Protein AF-A0A7S1NHV4-F1 (afdb_monomer)

Sequence (116 aa):
VILFFLYPSLIKQIALFNNCETVIMGGAAGTRRYMVTDYSIDCESAAYLSVQAVSQVFMFAYGLGIPLSFVIIGKYLRRKYGQQMELETFAFMMAGFRQRARYWETVYMIRKLVLI

pLDDT: mean 73.16, std 11.07, range [45.84, 88.19]

Radius of gyration: 20.03 Å; Cα contacts (8 Å, |Δi|>4): 82; chains: 1; bounding box: 39×24×61 Å

Mean predicted aligned error: 11.26 Å

Structure (mmCIF, N/CA/C/O backbone):
data_AF-A0A7S1NHV4-F1
#
_entry.id   AF-A0A7S1NHV4-F1
#
loop_
_atom_site.group_PDB
_atom_site.id
_atom_site.type_symbol
_atom_site.label_atom_id
_atom_site.label_alt_id
_atom_site.label_comp_id
_atom_site.label_asym_id
_atom_site.label_entity_id
_atom_site.label_seq_id
_atom_site.pdbx_PDB_ins_code
_atom_site.Cartn_x
_atom_site.Cartn_y
_atom_site.Cartn_z
_atom_site.occupancy
_atom_site.B_iso_or_equiv
_atom_site.auth_seq_id
_atom_site.auth_comp_id
_atom_site.auth_asym_id
_atom_site.auth_atom_id
_atom_site.pdbx_PDB_model_num
ATOM 1 N N . VAL A 1 1 ? -14.921 10.656 6.664 1.00 56.03 1 VAL A N 1
ATOM 2 C CA . VAL A 1 1 ? -15.697 9.834 5.701 1.00 56.03 1 VAL A CA 1
ATOM 3 C C . VAL A 1 1 ? -14.970 9.678 4.366 1.00 56.03 1 VAL A C 1
ATOM 5 O O . VAL A 1 1 ? -14.638 8.557 4.016 1.00 56.03 1 VAL A O 1
ATOM 8 N N . ILE A 1 2 ? -14.635 10.771 3.667 1.00 65.25 2 ILE A N 1
ATOM 9 C CA . ILE A 1 2 ? -13.988 10.746 2.335 1.00 65.25 2 ILE A CA 1
ATOM 10 C C . ILE A 1 2 ? -12.664 9.951 2.307 1.00 65.25 2 ILE A C 1
ATOM 12 O O . ILE A 1 2 ? -12.480 9.116 1.425 1.00 65.25 2 ILE A O 1
ATOM 16 N N . LEU A 1 3 ? -11.791 10.114 3.314 1.00 65.31 3 LEU A N 1
ATOM 17 C CA . LEU A 1 3 ? -10.526 9.359 3.417 1.00 65.31 3 LEU A CA 1
ATOM 18 C C . LEU A 1 3 ? -10.711 7.829 3.402 1.00 65.31 3 LEU A C 1
ATOM 20 O O . LEU A 1 3 ? -9.847 7.114 2.907 1.00 65.31 3 LEU A O 1
ATOM 24 N N . PHE A 1 4 ? -11.831 7.322 3.924 1.00 62.31 4 PHE A N 1
ATOM 25 C CA . PHE A 1 4 ? -12.074 5.882 4.048 1.00 62.31 4 PHE A CA 1
ATOM 26 C C . PHE A 1 4 ? -12.501 5.242 2.719 1.00 62.31 4 PHE A C 1
ATOM 28 O O . PHE A 1 4 ? -12.224 4.072 2.486 1.00 62.31 4 PHE A O 1
ATOM 35 N N . PHE A 1 5 ? -13.133 6.014 1.830 1.00 68.06 5 PHE A N 1
ATOM 36 C CA . PHE A 1 5 ? -13.452 5.584 0.463 1.00 68.06 5 PHE A CA 1
ATOM 37 C C . PHE A 1 5 ? -12.263 5.748 -0.490 1.00 68.06 5 PHE A C 1
ATOM 39 O O . PHE A 1 5 ? -12.075 4.952 -1.412 1.00 68.06 5 PHE A O 1
ATOM 46 N N . LEU A 1 6 ? -11.422 6.753 -0.236 1.00 73.00 6 LEU A N 1
ATOM 47 C CA . LEU A 1 6 ? -10.158 6.936 -0.945 1.00 73.00 6 LEU A CA 1
ATOM 48 C C . LEU A 1 6 ? -9.178 5.802 -0.655 1.00 73.00 6 LEU A C 1
ATOM 50 O O . LEU A 1 6 ? -8.486 5.358 -1.559 1.00 73.00 6 LEU A O 1
ATOM 54 N N . TYR A 1 7 ? -9.168 5.285 0.570 1.00 72.06 7 TYR A N 1
ATOM 55 C CA . TYR A 1 7 ? -8.266 4.223 0.999 1.00 72.06 7 TYR A CA 1
ATOM 56 C C . TYR A 1 7 ? -8.242 2.963 0.102 1.00 72.06 7 TYR A C 1
ATOM 58 O O . TYR A 1 7 ? -7.180 2.663 -0.449 1.00 72.06 7 TYR A O 1
ATOM 66 N N . PRO A 1 8 ? -9.360 2.232 -0.108 1.00 76.69 8 PRO A N 1
ATOM 67 C CA . PRO A 1 8 ? -9.354 1.051 -0.970 1.00 76.69 8 PRO A CA 1
ATOM 68 C C . PRO A 1 8 ? -9.049 1.415 -2.427 1.00 76.69 8 PRO A C 1
ATOM 70 O O . PRO A 1 8 ? -8.446 0.621 -3.142 1.00 76.69 8 PRO A O 1
ATOM 73 N N . SER A 1 9 ? -9.418 2.624 -2.859 1.00 80.25 9 SER A N 1
ATOM 74 C CA . SER A 1 9 ? -9.140 3.114 -4.212 1.00 80.25 9 SER A CA 1
ATOM 75 C C . SER A 1 9 ? -7.641 3.346 -4.428 1.00 80.25 9 SER A C 1
ATOM 77 O O . SER A 1 9 ? -7.094 2.906 -5.435 1.00 80.25 9 SER A O 1
ATOM 79 N N . LEU A 1 10 ? -6.965 3.971 -3.460 1.00 80.94 10 LEU A N 1
ATOM 80 C CA . LEU A 1 10 ? -5.525 4.226 -3.490 1.00 80.94 10 LEU A CA 1
ATOM 81 C C . LEU A 1 10 ? -4.727 2.925 -3.419 1.00 80.94 10 LEU A C 1
ATOM 83 O O . LEU A 1 10 ? -3.830 2.724 -4.231 1.00 80.94 10 LEU A O 1
ATOM 87 N N . ILE A 1 11 ? -5.080 2.010 -2.511 1.00 81.38 11 ILE A N 1
ATOM 88 C CA . ILE A 1 11 ? -4.404 0.708 -2.424 1.00 81.38 11 ILE A CA 1
ATOM 89 C C . ILE A 1 11 ? -4.576 -0.081 -3.716 1.00 81.38 11 ILE A C 1
ATOM 91 O O . ILE A 1 11 ? -3.598 -0.619 -4.225 1.00 81.38 11 ILE A O 1
ATOM 95 N N . LYS A 1 12 ? -5.784 -0.110 -4.287 1.00 83.50 12 LYS A N 1
ATOM 96 C CA . LYS A 1 12 ? -6.032 -0.810 -5.548 1.00 83.50 12 LYS A CA 1
ATOM 97 C C . LYS A 1 12 ? -5.203 -0.230 -6.694 1.00 83.50 12 LYS A C 1
ATOM 99 O O . LYS A 1 12 ? -4.655 -0.990 -7.483 1.00 83.50 12 LYS A O 1
ATOM 104 N N . GLN A 1 13 ? -5.077 1.095 -6.778 1.00 84.19 13 GLN A N 1
ATOM 105 C CA . GLN A 1 13 ? -4.223 1.727 -7.786 1.00 84.19 13 GLN A CA 1
ATOM 106 C C . GLN A 1 13 ? -2.741 1.403 -7.578 1.00 84.19 13 GLN A C 1
ATOM 108 O O . GLN A 1 13 ? -2.054 1.093 -8.544 1.00 84.19 13 GLN A O 1
ATOM 113 N N . ILE A 1 14 ? -2.256 1.406 -6.334 1.00 82.88 14 ILE A N 1
ATOM 114 C CA . ILE A 1 14 ? -0.864 1.048 -6.022 1.00 82.88 14 ILE A CA 1
ATOM 115 C C . ILE A 1 14 ? -0.588 -0.435 -6.324 1.00 82.88 14 ILE A C 1
ATOM 117 O O . ILE A 1 14 ? 0.471 -0.769 -6.856 1.00 82.88 14 ILE A O 1
ATOM 121 N N . ALA A 1 15 ? -1.536 -1.325 -6.028 1.00 83.25 15 ALA A N 1
ATOM 122 C CA . ALA A 1 15 ? -1.424 -2.752 -6.320 1.00 83.25 15 ALA A CA 1
ATOM 123 C C . ALA A 1 15 ? -1.382 -3.013 -7.833 1.00 83.25 15 ALA A C 1
ATOM 125 O O . ALA A 1 15 ? -0.507 -3.730 -8.311 1.00 83.25 15 ALA A O 1
ATOM 126 N N . LEU A 1 16 ? -2.267 -2.362 -8.597 1.00 84.12 16 LEU A N 1
ATOM 127 C CA . LEU A 1 16 ? -2.235 -2.395 -10.060 1.00 84.12 16 LEU A CA 1
ATOM 128 C C . LEU A 1 16 ? -0.921 -1.833 -10.609 1.00 84.12 16 LEU A C 1
ATOM 130 O O . LEU A 1 16 ? -0.385 -2.378 -11.569 1.00 84.12 16 LEU A O 1
ATOM 134 N N . PHE A 1 17 ? -0.378 -0.790 -9.972 1.00 82.44 17 PHE A N 1
ATOM 135 C CA . PHE A 1 17 ? 0.884 -0.194 -10.391 1.00 82.44 17 PHE A CA 1
ATOM 136 C C . PHE A 1 17 ? 2.075 -1.150 -10.273 1.00 82.44 17 PHE A C 1
ATOM 138 O O . PHE A 1 17 ? 2.980 -1.123 -11.103 1.00 82.44 17 PHE A O 1
ATOM 145 N N . ASN A 1 18 ? 2.051 -2.019 -9.263 1.00 83.06 18 ASN A N 1
ATOM 146 C CA . ASN A 1 18 ? 3.085 -3.021 -9.016 1.00 83.06 18 ASN A CA 1
ATOM 147 C C . ASN A 1 18 ? 2.892 -4.319 -9.824 1.00 83.06 18 ASN A C 1
ATOM 149 O O . ASN A 1 18 ? 3.686 -5.249 -9.672 1.00 83.06 18 ASN A O 1
ATOM 153 N N . ASN A 1 19 ? 1.856 -4.412 -10.665 1.00 86.88 19 ASN A N 1
ATOM 154 C CA . ASN A 1 19 ? 1.578 -5.610 -11.448 1.00 86.88 19 ASN A CA 1
ATOM 155 C C . ASN A 1 19 ? 2.314 -5.575 -12.799 1.00 86.88 19 ASN A C 1
ATOM 157 O O . ASN A 1 19 ? 1.886 -4.896 -13.736 1.00 86.88 19 ASN A O 1
ATOM 161 N N . CYS A 1 20 ? 3.414 -6.325 -12.891 1.00 86.75 20 CYS A N 1
ATOM 162 C CA . CYS A 1 20 ? 4.229 -6.446 -14.099 1.00 86.75 20 CYS A CA 1
ATOM 163 C C . CYS A 1 20 ? 4.209 -7.877 -14.639 1.00 86.75 20 CYS A C 1
ATOM 165 O O . CYS A 1 20 ? 4.496 -8.827 -13.905 1.00 86.75 20 CYS A O 1
ATOM 167 N N . GLU A 1 21 ? 3.981 -8.015 -15.940 1.00 88.19 21 GLU A N 1
ATOM 168 C CA . GLU A 1 21 ? 3.977 -9.287 -16.654 1.00 88.19 21 GLU A CA 1
ATOM 169 C C . GLU A 1 21 ? 5.194 -9.397 -17.581 1.00 88.19 21 GLU A C 1
ATOM 171 O O . GLU A 1 21 ? 5.666 -8.417 -18.161 1.00 88.19 21 GLU A O 1
ATOM 176 N N . THR A 1 22 ? 5.753 -10.602 -17.685 1.00 85.00 22 THR A N 1
ATOM 177 C CA . THR A 1 22 ? 6.863 -10.902 -18.594 1.00 85.00 22 THR A CA 1
ATOM 178 C C . THR A 1 22 ? 6.316 -11.158 -19.991 1.00 85.00 22 THR A C 1
ATOM 180 O O . THR A 1 22 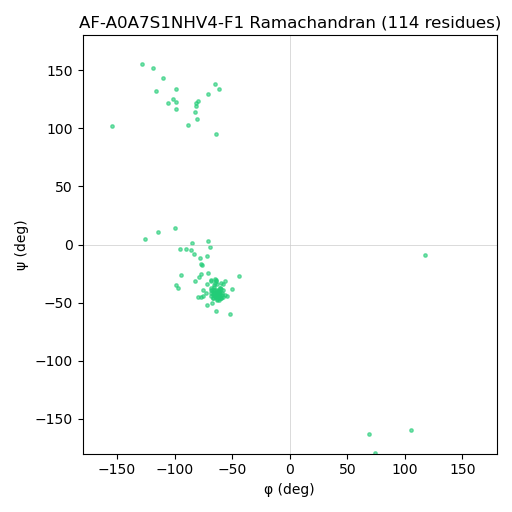? 5.649 -12.167 -20.214 1.00 85.00 22 THR A O 1
ATOM 183 N N . VAL A 1 23 ? 6.640 -10.287 -20.943 1.00 84.56 23 VAL A N 1
ATOM 184 C CA . VAL A 1 23 ? 6.276 -10.461 -22.350 1.00 84.56 23 VAL A CA 1
ATOM 185 C C . VAL A 1 23 ? 7.483 -11.025 -23.095 1.00 84.56 23 VAL A C 1
ATOM 187 O O . VAL A 1 23 ? 8.575 -10.447 -23.086 1.00 84.56 23 VAL A O 1
ATOM 190 N N . ILE A 1 24 ? 7.295 -12.183 -23.728 1.00 81.62 24 ILE A N 1
ATOM 191 C CA . ILE A 1 24 ? 8.311 -12.807 -24.579 1.00 81.62 24 ILE A CA 1
ATOM 192 C C . ILE A 1 24 ? 8.249 -12.112 -25.939 1.00 81.62 24 ILE A C 1
ATOM 194 O O . ILE A 1 24 ? 7.300 -12.305 -26.698 1.00 81.62 24 ILE A O 1
ATOM 198 N N . MET A 1 25 ? 9.250 -11.291 -26.249 1.00 77.69 25 MET A N 1
ATOM 199 C CA . MET A 1 25 ? 9.371 -10.674 -27.567 1.00 77.69 25 MET A CA 1
ATOM 200 C C . MET A 1 25 ? 10.013 -11.700 -28.509 1.00 77.69 25 MET A C 1
ATOM 202 O O . MET A 1 25 ? 11.101 -12.206 -28.239 1.00 77.69 25 MET A O 1
ATOM 206 N N . GLY A 1 26 ? 9.339 -12.053 -29.605 1.00 72.56 26 GLY A N 1
ATOM 207 C CA . GLY A 1 26 ? 9.896 -12.981 -30.593 1.00 72.56 26 GLY A CA 1
ATOM 208 C C . GLY A 1 26 ? 11.188 -12.440 -31.224 1.00 72.56 26 GLY A C 1
ATOM 209 O O . GLY A 1 26 ? 11.242 -11.280 -31.626 1.00 72.56 26 GLY A O 1
ATOM 210 N N . GLY A 1 27 ? 12.225 -13.280 -31.331 1.00 73.38 27 GLY A N 1
ATOM 211 C CA . GLY A 1 27 ? 13.521 -12.945 -31.948 1.00 73.38 27 GLY A CA 1
ATOM 212 C C . GLY A 1 27 ? 14.666 -12.718 -30.947 1.00 73.38 27 GLY A C 1
ATOM 213 O O . GLY A 1 27 ? 14.606 -13.158 -29.803 1.00 73.38 27 GLY A O 1
ATOM 214 N N . ALA A 1 28 ? 15.729 -12.020 -31.372 1.00 66.62 28 ALA A N 1
ATOM 215 C CA . ALA A 1 28 ? 16.919 -11.710 -30.554 1.00 66.62 28 ALA A CA 1
ATOM 216 C C . ALA A 1 28 ? 16.670 -10.674 -29.430 1.00 66.62 28 ALA A C 1
ATOM 218 O O . ALA A 1 28 ? 17.603 -10.273 -28.738 1.00 66.62 28 ALA A O 1
ATOM 219 N N . ALA A 1 29 ? 15.425 -10.217 -29.264 1.00 65.50 29 ALA A N 1
ATOM 220 C CA . ALA A 1 29 ? 15.038 -9.146 -28.346 1.00 65.50 29 ALA A CA 1
ATOM 221 C C . ALA A 1 29 ? 14.824 -9.605 -26.887 1.00 65.50 29 ALA A C 1
ATOM 223 O O . ALA A 1 29 ? 14.695 -8.756 -26.005 1.00 65.50 29 ALA A O 1
ATOM 224 N N . GLY A 1 30 ? 14.834 -10.916 -26.620 1.00 76.25 30 GLY A N 1
ATOM 225 C CA . GLY A 1 30 ? 14.753 -11.476 -25.267 1.00 76.25 30 GLY A CA 1
ATOM 226 C C . GLY A 1 30 ? 13.396 -11.278 -24.573 1.00 76.25 30 GLY A C 1
ATOM 227 O O . GLY A 1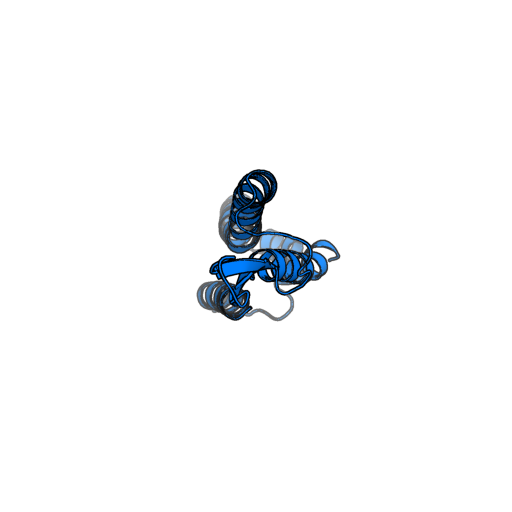 30 ? 12.374 -11.007 -25.202 1.00 76.25 30 GLY A O 1
ATOM 228 N N . THR A 1 31 ? 13.379 -11.453 -23.251 1.00 79.94 31 THR A N 1
ATOM 229 C CA . THR A 1 31 ? 12.202 -11.251 -22.387 1.00 79.94 31 THR A CA 1
ATOM 230 C C . THR A 1 31 ? 12.258 -9.881 -21.720 1.00 79.94 31 THR A C 1
ATOM 232 O O . THR A 1 31 ? 13.297 -9.539 -21.162 1.00 79.94 31 THR A O 1
ATOM 235 N N . ARG A 1 32 ? 11.149 -9.130 -21.719 1.00 82.94 32 ARG A N 1
ATOM 236 C CA . ARG A 1 32 ? 11.024 -7.852 -20.990 1.00 82.94 32 ARG A CA 1
ATOM 237 C C . ARG A 1 32 ? 9.781 -7.828 -20.112 1.00 82.94 32 ARG A C 1
ATOM 239 O O . ARG A 1 32 ? 8.821 -8.555 -20.375 1.00 82.94 32 ARG A O 1
ATOM 246 N N . ARG A 1 33 ? 9.798 -7.008 -19.060 1.00 83.75 33 ARG A N 1
ATOM 247 C CA . ARG A 1 33 ? 8.691 -6.890 -18.100 1.00 83.75 33 ARG A CA 1
ATOM 248 C C . ARG A 1 33 ? 7.946 -5.588 -18.325 1.00 83.75 33 ARG A C 1
ATOM 250 O O . ARG A 1 33 ? 8.532 -4.520 -18.203 1.00 83.75 33 ARG A O 1
ATOM 257 N N . TYR A 1 34 ? 6.653 -5.685 -18.598 1.00 86.44 34 TYR A N 1
ATOM 258 C CA . TYR A 1 34 ? 5.794 -4.528 -18.820 1.00 86.44 34 TYR A CA 1
ATOM 259 C C . TYR A 1 34 ? 4.680 -4.478 -17.790 1.00 86.44 34 TYR A C 1
ATOM 261 O O . TYR A 1 34 ? 4.243 -5.502 -17.259 1.00 86.44 34 TYR A O 1
ATOM 269 N N . MET A 1 35 ? 4.222 -3.269 -17.505 1.00 85.19 35 MET A N 1
ATOM 270 C CA . MET A 1 35 ? 3.109 -3.038 -16.599 1.00 85.19 35 MET A CA 1
ATOM 271 C C . MET A 1 35 ? 1.794 -3.497 -17.250 1.00 85.19 35 MET A C 1
ATOM 273 O O . MET A 1 35 ? 1.473 -3.095 -18.364 1.00 85.19 35 MET A O 1
ATOM 277 N N . VAL A 1 36 ? 0.995 -4.306 -16.548 1.00 85.75 36 VAL A N 1
ATOM 278 C CA . VAL A 1 36 ? -0.235 -4.912 -17.112 1.00 85.75 36 VAL A CA 1
ATOM 279 C C . VAL A 1 36 ? -1.289 -3.863 -17.482 1.00 85.75 36 VAL A C 1
ATOM 281 O O . VAL A 1 36 ? -2.068 -4.048 -18.415 1.00 85.75 36 VAL A O 1
ATOM 284 N N . THR A 1 37 ? -1.333 -2.749 -16.749 1.00 82.62 37 THR A N 1
ATOM 285 C CA . THR A 1 37 ? -2.277 -1.657 -17.024 1.00 82.62 37 THR A CA 1
ATOM 286 C C . THR A 1 37 ? -1.868 -0.796 -18.213 1.00 82.62 37 THR A C 1
ATOM 288 O O . THR A 1 37 ? -2.733 -0.158 -18.805 1.00 82.62 37 THR A O 1
ATOM 291 N N . ASP A 1 38 ? -0.571 -0.746 -18.530 1.00 81.75 38 ASP A N 1
ATOM 292 C CA . ASP A 1 38 ? -0.026 0.042 -19.632 1.00 81.75 38 ASP A CA 1
ATOM 293 C C . ASP A 1 38 ? 1.297 -0.563 -20.136 1.00 81.75 38 ASP A C 1
ATOM 295 O O . ASP A 1 38 ? 2.366 -0.371 -19.553 1.00 81.75 38 ASP A O 1
ATOM 299 N N . TYR A 1 39 ? 1.225 -1.268 -21.268 1.00 82.38 39 TYR A N 1
ATOM 300 C CA . TYR A 1 39 ? 2.375 -1.926 -21.895 1.00 82.38 39 TYR A CA 1
ATOM 301 C C . TYR A 1 39 ? 3.408 -0.954 -22.490 1.00 82.38 39 TYR A C 1
ATOM 303 O O . TYR A 1 39 ? 4.430 -1.399 -23.008 1.00 82.38 39 TYR A O 1
ATOM 311 N N . SER A 1 40 ? 3.180 0.364 -22.434 1.00 84.00 40 SER A N 1
ATOM 312 C CA . SER A 1 40 ? 4.200 1.354 -22.801 1.00 84.00 40 SER A CA 1
ATOM 313 C C . SER A 1 40 ? 5.278 1.531 -21.723 1.00 84.00 40 SER A C 1
ATOM 315 O O . SER A 1 40 ? 6.361 2.044 -22.017 1.00 84.00 40 SER A O 1
ATOM 317 N N . ILE A 1 41 ? 5.012 1.086 -20.489 1.00 82.25 41 ILE A N 1
ATOM 318 C CA . ILE A 1 41 ? 5.905 1.262 -19.341 1.00 82.25 41 ILE A CA 1
ATOM 319 C C . ILE A 1 41 ? 6.719 -0.013 -19.107 1.00 82.25 41 ILE A C 1
ATOM 321 O O . ILE A 1 41 ? 6.179 -1.067 -18.764 1.00 82.25 41 ILE A O 1
ATOM 325 N N . ASP A 1 42 ? 8.039 0.110 -19.260 1.00 84.81 42 ASP A N 1
ATOM 326 C CA . ASP A 1 42 ? 9.012 -0.942 -18.952 1.00 84.81 42 ASP A CA 1
ATOM 327 C C . ASP A 1 42 ? 9.304 -0.963 -17.440 1.00 84.81 42 ASP A C 1
ATOM 329 O O . ASP A 1 42 ? 9.787 0.025 -16.870 1.00 84.81 42 ASP A O 1
ATOM 333 N N . CYS A 1 43 ? 9.012 -2.092 -16.791 1.00 84.12 43 CYS A N 1
ATOM 334 C CA . CYS A 1 43 ? 9.200 -2.277 -15.353 1.00 84.12 43 CYS A CA 1
ATOM 335 C C . CYS A 1 43 ? 10.682 -2.397 -14.949 1.00 84.12 43 CYS A C 1
ATOM 337 O O . CYS A 1 43 ? 10.994 -2.377 -13.760 1.00 84.12 43 CYS A O 1
ATOM 339 N N . GLU A 1 44 ? 11.603 -2.520 -15.909 1.00 83.44 44 GLU A N 1
ATOM 340 C CA . GLU A 1 44 ? 13.050 -2.567 -15.655 1.00 83.44 44 GLU A CA 1
ATOM 341 C C . GLU A 1 44 ? 13.720 -1.190 -15.792 1.00 83.44 44 GLU A C 1
ATOM 343 O O . GLU A 1 44 ? 14.906 -1.028 -15.500 1.00 83.44 44 GLU A O 1
ATOM 348 N N . SER A 1 45 ? 12.964 -0.164 -16.195 1.00 85.50 45 SER A N 1
ATOM 349 C CA . SER A 1 45 ? 13.472 1.203 -16.297 1.00 85.50 45 SER A CA 1
ATOM 350 C C . SER A 1 45 ? 13.871 1.767 -14.926 1.00 85.50 45 SER A C 1
ATOM 352 O O . SER A 1 45 ? 13.134 1.655 -13.944 1.00 85.50 45 SER A O 1
ATOM 354 N N . ALA A 1 46 ? 15.008 2.470 -14.860 1.00 84.19 46 ALA A N 1
ATOM 355 C CA . ALA A 1 46 ? 15.476 3.131 -13.635 1.00 84.19 46 ALA A CA 1
ATOM 356 C C . ALA A 1 46 ? 14.457 4.145 -13.078 1.00 84.19 46 ALA A C 1
ATOM 358 O O . ALA A 1 46 ? 14.310 4.283 -11.861 1.00 84.19 46 ALA A O 1
ATOM 359 N N . ALA A 1 47 ? 13.711 4.817 -13.963 1.00 84.50 47 ALA A N 1
ATOM 360 C CA . ALA A 1 47 ? 12.623 5.706 -13.566 1.00 84.50 47 ALA A CA 1
ATOM 361 C C . ALA A 1 47 ? 11.511 4.932 -12.837 1.00 84.50 47 ALA A C 1
ATOM 363 O O . ALA A 1 47 ? 11.069 5.357 -11.769 1.00 84.50 47 ALA A O 1
ATOM 364 N N . TYR A 1 48 ? 11.122 3.763 -13.357 1.00 84.94 48 TYR A N 1
ATOM 365 C CA . TYR A 1 48 ? 10.103 2.911 -12.746 1.00 84.94 48 TYR A CA 1
ATOM 366 C C . TYR A 1 48 ? 10.552 2.377 -11.381 1.00 84.94 48 TYR A C 1
ATOM 368 O O . TYR A 1 48 ? 9.801 2.485 -10.418 1.00 84.94 48 TYR A O 1
ATOM 376 N N . LEU A 1 49 ? 11.7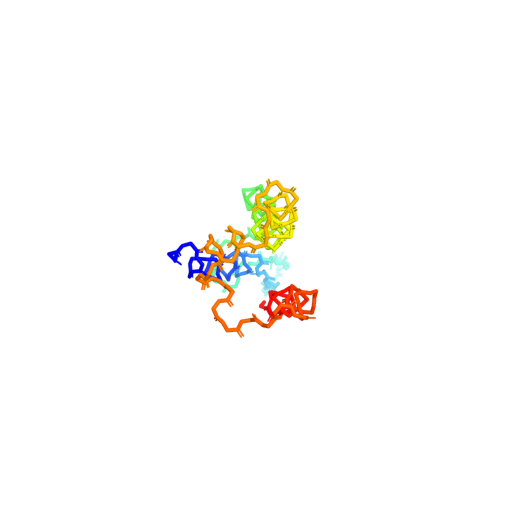94 1.901 -11.256 1.00 86.06 49 LEU A N 1
ATOM 377 C CA . LEU A 1 49 ? 12.331 1.358 -9.999 1.00 86.06 49 LEU A CA 1
ATOM 378 C C . LEU A 1 49 ? 12.294 2.372 -8.842 1.00 86.06 49 LEU A C 1
ATOM 380 O O . LEU A 1 49 ? 11.914 2.030 -7.720 1.00 86.06 49 LEU A O 1
ATOM 384 N N . SER A 1 50 ? 12.642 3.636 -9.108 1.00 86.69 50 SER A N 1
ATOM 385 C CA . SER A 1 50 ? 12.573 4.694 -8.089 1.00 86.69 50 SER A CA 1
ATOM 386 C C . SER A 1 50 ? 11.141 4.956 -7.604 1.00 86.69 50 SER A C 1
ATOM 388 O O . SER A 1 50 ? 10.895 5.056 -6.400 1.00 86.69 50 SER A O 1
ATOM 390 N N . VAL A 1 51 ? 10.176 4.997 -8.526 1.00 85.81 51 VAL A N 1
ATOM 391 C CA . VAL A 1 51 ? 8.755 5.190 -8.207 1.00 85.81 51 VAL A CA 1
ATOM 392 C C . VAL A 1 51 ? 8.172 3.944 -7.542 1.00 85.81 51 VAL A C 1
ATOM 394 O O . VAL A 1 51 ? 7.348 4.058 -6.637 1.00 85.81 51 VAL A O 1
ATOM 397 N N . GLN A 1 52 ? 8.640 2.754 -7.918 1.00 86.25 52 GLN A N 1
ATOM 398 C CA . GLN A 1 52 ? 8.234 1.490 -7.320 1.00 86.25 52 GLN A CA 1
ATOM 399 C C . GLN A 1 52 ? 8.590 1.443 -5.831 1.00 86.25 52 GLN A C 1
ATOM 401 O O . GLN A 1 52 ? 7.727 1.113 -5.016 1.00 86.25 52 GLN A O 1
ATOM 406 N N . ALA A 1 53 ? 9.808 1.846 -5.458 1.00 85.56 53 ALA A N 1
ATOM 407 C CA . ALA A 1 53 ? 10.222 1.915 -4.057 1.00 85.56 53 ALA A CA 1
ATOM 408 C C . ALA A 1 53 ? 9.313 2.849 -3.240 1.00 85.56 53 ALA A C 1
ATOM 410 O O . ALA A 1 53 ? 8.851 2.487 -2.156 1.00 85.56 53 ALA A O 1
ATOM 411 N N . VAL A 1 54 ? 8.979 4.021 -3.791 1.00 86.81 54 VAL A N 1
ATOM 412 C CA . VAL A 1 54 ? 8.021 4.947 -3.171 1.00 86.81 54 VAL A CA 1
ATOM 413 C C . VAL A 1 54 ? 6.645 4.287 -3.054 1.00 86.81 54 VAL A C 1
ATOM 415 O O . VAL A 1 54 ? 6.058 4.282 -1.975 1.00 86.81 54 VAL A O 1
ATOM 418 N N . SER A 1 55 ? 6.149 3.655 -4.119 1.00 84.62 55 SER A N 1
ATOM 419 C CA . SER A 1 55 ? 4.840 2.995 -4.123 1.00 84.62 55 SER A CA 1
ATOM 420 C C . SER A 1 55 ? 4.722 1.918 -3.037 1.00 84.62 55 SER A C 1
ATOM 422 O O . SER A 1 55 ? 3.700 1.851 -2.355 1.00 84.62 55 SER A O 1
ATOM 424 N N . GLN A 1 56 ? 5.787 1.1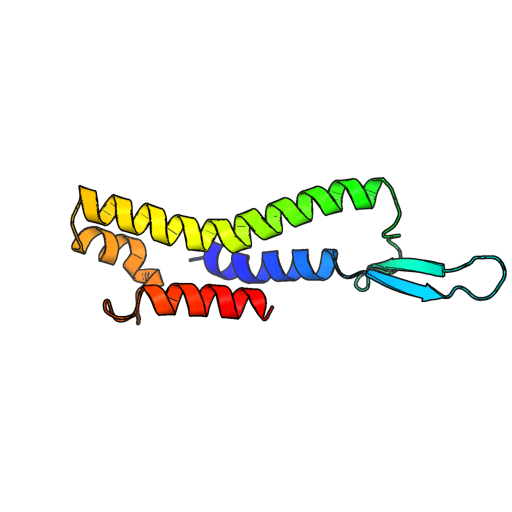46 -2.789 1.00 84.62 56 GLN A N 1
ATOM 425 C CA . GLN A 1 56 ? 5.817 0.149 -1.722 1.00 84.62 56 GLN A CA 1
ATOM 426 C C . GLN A 1 56 ? 5.766 0.794 -0.337 1.00 84.62 56 GLN A C 1
ATOM 428 O O . GLN A 1 56 ? 4.990 0.357 0.512 1.00 84.62 56 GLN A O 1
ATOM 433 N N . VAL A 1 57 ? 6.526 1.870 -0.107 1.00 87.69 57 VAL A N 1
ATOM 434 C CA . VAL A 1 57 ? 6.466 2.616 1.161 1.00 87.69 57 VAL A CA 1
ATOM 435 C C . VAL A 1 57 ? 5.049 3.119 1.419 1.00 87.69 57 VAL A C 1
ATOM 437 O O . VAL A 1 57 ? 4.532 2.947 2.521 1.00 87.69 57 VAL A O 1
ATOM 440 N N . PHE A 1 58 ? 4.386 3.680 0.406 1.00 82.12 58 PHE A N 1
ATOM 441 C CA . PHE A 1 58 ? 3.001 4.132 0.521 1.00 82.12 58 PHE A CA 1
ATOM 442 C C . PHE A 1 58 ? 2.028 2.968 0.753 1.00 82.12 58 PHE A C 1
ATOM 444 O O . PHE A 1 58 ? 1.136 3.085 1.591 1.00 82.12 58 PHE A O 1
ATOM 451 N N . MET A 1 59 ? 2.222 1.823 0.099 1.00 82.38 59 MET A N 1
ATOM 452 C CA . MET A 1 59 ? 1.409 0.626 0.318 1.00 82.38 59 MET A CA 1
ATOM 453 C C . MET A 1 59 ? 1.482 0.145 1.771 1.00 82.38 59 MET A C 1
ATOM 455 O O . MET A 1 59 ? 0.447 -0.107 2.384 1.00 82.38 59 MET A O 1
ATOM 459 N N . PHE A 1 60 ? 2.679 0.083 2.360 1.00 81.50 60 PHE A N 1
ATOM 460 C CA . PHE A 1 60 ? 2.841 -0.300 3.764 1.00 81.50 60 PHE A CA 1
ATOM 461 C C . PHE A 1 60 ? 2.371 0.793 4.728 1.00 81.50 60 PHE A C 1
ATOM 463 O O . PHE A 1 60 ? 1.696 0.493 5.713 1.00 81.50 60 PHE A O 1
ATOM 470 N N . ALA A 1 61 ? 2.674 2.061 4.448 1.00 82.38 61 ALA A N 1
ATOM 471 C CA . ALA A 1 61 ? 2.282 3.181 5.298 1.00 82.38 61 ALA A CA 1
ATOM 472 C C . ALA A 1 61 ? 0.759 3.334 5.371 1.00 82.38 61 ALA A C 1
ATOM 474 O O . ALA A 1 61 ? 0.212 3.504 6.456 1.00 82.38 61 ALA A O 1
ATOM 475 N N . TYR A 1 62 ? 0.055 3.222 4.245 1.00 76.56 62 TYR A N 1
ATOM 476 C CA . TYR A 1 62 ? -1.403 3.294 4.237 1.00 76.56 62 TYR A CA 1
ATOM 477 C C . TYR A 1 62 ? -2.023 1.965 4.665 1.00 76.56 62 TYR A C 1
ATOM 479 O O . TYR A 1 62 ? -2.910 1.965 5.517 1.00 76.56 62 TYR A O 1
ATOM 487 N N . GLY A 1 63 ? -1.525 0.839 4.149 1.00 73.94 63 GLY A N 1
ATOM 488 C CA . GLY A 1 63 ? -2.057 -0.486 4.450 1.00 73.94 63 GLY A CA 1
ATOM 489 C C . GLY A 1 63 ? -1.931 -0.870 5.926 1.00 73.94 63 GLY A C 1
ATOM 490 O O . GLY A 1 63 ? -2.890 -1.312 6.552 1.00 73.94 63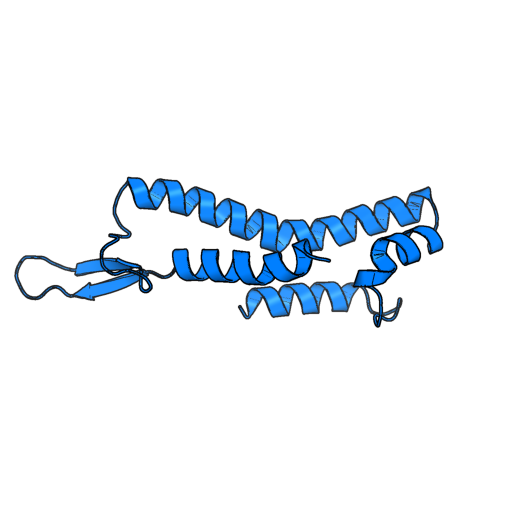 GLY A O 1
ATOM 491 N N . LEU A 1 64 ? -0.764 -0.660 6.533 1.00 75.88 64 LEU A N 1
ATOM 492 C CA . LEU A 1 64 ? -0.534 -1.005 7.939 1.00 75.88 64 LEU A CA 1
ATOM 493 C C . LEU A 1 64 ? -0.675 0.194 8.872 1.00 75.88 64 LEU A C 1
ATOM 495 O O . LEU A 1 64 ? -1.156 0.036 9.995 1.00 75.88 64 LEU A O 1
ATOM 499 N N . GLY A 1 65 ? -0.279 1.390 8.438 1.00 76.19 65 GLY A N 1
ATOM 500 C CA . GLY A 1 65 ? -0.279 2.569 9.304 1.00 76.19 65 GLY A CA 1
ATOM 501 C C . GLY A 1 65 ? -1.680 2.994 9.721 1.00 76.19 65 GLY A C 1
ATOM 502 O O . GLY A 1 65 ? -1.873 3.376 10.872 1.00 76.19 65 GLY A O 1
ATOM 503 N N . ILE A 1 66 ? -2.684 2.837 8.857 1.00 74.00 66 ILE A N 1
ATOM 504 C CA . ILE A 1 66 ? -4.076 3.132 9.209 1.00 74.00 66 ILE A CA 1
ATOM 505 C C . ILE A 1 66 ? -4.587 2.190 10.319 1.00 74.00 66 ILE A C 1
ATOM 507 O O . ILE A 1 66 ? -4.929 2.700 11.391 1.00 74.00 66 ILE A O 1
ATOM 511 N N . PRO A 1 67 ? -4.575 0.848 10.179 1.00 72.62 67 PRO A N 1
ATOM 512 C CA . PRO A 1 67 ? -4.992 -0.048 11.261 1.00 72.62 67 PRO A CA 1
ATOM 513 C C . PRO A 1 67 ? -4.138 0.092 12.531 1.00 72.62 67 PRO A C 1
ATOM 515 O O . PRO A 1 67 ? -4.685 0.062 13.635 1.00 72.62 67 PRO A O 1
ATOM 518 N N . LEU A 1 68 ? -2.822 0.310 12.413 1.00 76.75 68 LEU A N 1
ATOM 519 C CA . LEU A 1 68 ? -1.956 0.561 13.573 1.00 76.75 68 LEU A CA 1
ATOM 520 C C . LEU A 1 68 ? -2.320 1.857 14.297 1.00 76.75 68 LEU A C 1
ATOM 522 O O . LEU A 1 68 ? -2.431 1.859 15.524 1.00 76.75 68 LEU A O 1
ATOM 526 N N . SER A 1 69 ? -2.543 2.942 13.555 1.00 74.81 69 SER A N 1
ATOM 527 C CA . SER A 1 69 ? -2.931 4.230 14.129 1.00 74.81 69 SER A CA 1
ATOM 528 C C . SER A 1 69 ? -4.237 4.112 14.908 1.00 74.81 69 SER A C 1
ATOM 530 O O . SER A 1 69 ? -4.318 4.637 16.013 1.00 74.81 69 SER A O 1
ATOM 532 N N . PHE A 1 70 ? -5.205 3.320 14.434 1.00 71.31 70 PHE A N 1
ATOM 533 C CA . PHE A 1 70 ? -6.437 3.059 15.177 1.00 71.31 70 PHE A CA 1
ATOM 534 C C . PHE A 1 70 ? -6.188 2.353 16.508 1.00 71.31 70 PHE A C 1
ATOM 536 O O . PHE A 1 70 ? -6.735 2.759 17.533 1.00 71.31 70 PHE A O 1
ATOM 543 N N . VAL A 1 71 ? -5.329 1.331 16.528 1.00 74.00 71 VAL A N 1
ATOM 544 C CA . VAL A 1 71 ? -5.005 0.613 17.769 1.00 74.00 71 VAL A CA 1
ATOM 545 C C . VAL A 1 71 ? -4.256 1.517 18.751 1.00 74.00 71 VAL A C 1
ATOM 547 O O . VAL A 1 71 ? -4.534 1.490 19.952 1.00 74.00 71 VAL A O 1
ATOM 550 N N . ILE A 1 72 ? -3.309 2.316 18.260 1.00 79.44 72 ILE A N 1
ATOM 551 C CA . ILE A 1 72 ? -2.462 3.182 19.087 1.00 79.44 72 ILE A CA 1
ATOM 552 C C . ILE A 1 72 ? -3.269 4.363 19.634 1.00 79.44 72 ILE A C 1
ATOM 554 O O . ILE A 1 72 ? -3.288 4.583 20.846 1.00 79.44 72 ILE A O 1
ATOM 558 N N . ILE A 1 73 ? -3.971 5.089 18.762 1.00 77.75 73 ILE A N 1
ATOM 559 C CA . ILE A 1 73 ? -4.782 6.257 19.118 1.00 77.75 73 ILE A CA 1
ATOM 560 C C . ILE A 1 73 ? -5.955 5.826 20.005 1.00 77.75 73 ILE A C 1
ATOM 562 O O . ILE A 1 73 ? -6.188 6.455 21.035 1.00 77.75 73 ILE A O 1
ATOM 566 N N . GLY A 1 74 ? -6.623 4.708 19.697 1.00 72.69 74 GLY A N 1
ATOM 567 C CA . GLY A 1 74 ? -7.684 4.152 20.544 1.00 72.69 74 GLY A CA 1
ATOM 568 C C . GLY A 1 74 ? -7.189 3.806 21.952 1.00 72.69 74 GLY A C 1
ATOM 569 O O . GLY A 1 74 ? -7.785 4.221 22.947 1.00 72.69 74 GLY A O 1
ATOM 570 N N . LYS A 1 75 ? -6.028 3.141 22.071 1.00 74.69 75 LYS A N 1
ATOM 571 C CA . LYS A 1 75 ? -5.399 2.875 23.380 1.00 74.69 75 LYS A CA 1
ATOM 572 C C . LYS A 1 75 ? -5.017 4.161 24.119 1.00 74.69 75 LYS A C 1
ATOM 574 O O . LYS A 1 75 ? -5.184 4.216 25.338 1.00 74.69 75 LYS A O 1
ATOM 579 N N . TYR A 1 76 ? -4.506 5.171 23.415 1.00 78.19 76 TYR A N 1
ATOM 580 C CA . TYR A 1 76 ? -4.109 6.448 24.009 1.00 78.19 76 TYR A CA 1
ATOM 581 C C . TYR A 1 76 ? -5.316 7.245 24.523 1.00 78.19 76 TYR A C 1
ATOM 583 O O . TYR A 1 76 ? -5.332 7.629 25.693 1.00 78.19 76 TYR A O 1
ATOM 591 N N . LEU A 1 77 ? -6.356 7.430 23.699 1.00 73.75 77 LEU A N 1
ATOM 592 C CA . LEU A 1 77 ? -7.580 8.128 24.105 1.00 73.75 77 LEU A CA 1
ATOM 593 C C . LEU A 1 77 ? -8.256 7.418 25.273 1.00 73.75 77 LEU A C 1
ATOM 595 O O . LEU A 1 77 ? -8.658 8.076 26.227 1.00 73.75 77 LEU A O 1
ATOM 599 N N . ARG A 1 78 ? -8.309 6.083 25.254 1.00 69.62 78 ARG A N 1
ATOM 600 C CA . ARG A 1 78 ? -8.910 5.309 26.343 1.00 69.62 78 ARG A CA 1
ATOM 601 C C . ARG A 1 78 ? -8.178 5.494 27.670 1.00 69.62 78 ARG A C 1
ATOM 603 O O . ARG A 1 78 ? -8.826 5.582 28.708 1.00 69.62 78 ARG A O 1
ATOM 610 N N . ARG A 1 79 ? -6.841 5.564 27.645 1.00 75.50 79 ARG A N 1
ATOM 611 C CA . ARG A 1 79 ? -6.029 5.827 28.845 1.00 75.50 79 ARG A CA 1
ATOM 612 C C . ARG A 1 79 ? -6.215 7.245 29.384 1.00 75.50 79 ARG A C 1
ATOM 614 O O . ARG A 1 79 ? -6.094 7.430 30.587 1.00 75.50 79 ARG A O 1
ATOM 621 N N . LYS A 1 80 ? -6.477 8.225 28.514 1.00 73.44 80 LYS A N 1
ATOM 622 C CA . LYS A 1 80 ? -6.490 9.651 28.876 1.00 73.44 80 LYS A CA 1
ATOM 623 C C . LYS A 1 80 ? -7.884 10.218 29.172 1.00 73.44 80 LYS A C 1
ATOM 625 O O . LYS A 1 80 ? -8.010 11.038 30.070 1.00 73.44 80 LYS A O 1
ATOM 630 N N . TYR A 1 81 ? -8.909 9.787 28.440 1.00 71.25 81 TYR A N 1
ATOM 631 C CA . TYR A 1 81 ? -10.261 10.370 28.467 1.00 71.25 81 TYR A CA 1
ATOM 632 C C . TYR A 1 81 ? -11.369 9.344 28.756 1.00 71.25 81 TYR A C 1
ATOM 634 O O . TYR A 1 81 ? -12.552 9.675 28.717 1.00 71.25 81 TYR A O 1
ATOM 642 N N . GLY A 1 82 ? -11.008 8.092 29.047 1.00 66.31 82 GLY A N 1
ATOM 643 C CA . GLY A 1 82 ? -11.976 7.023 29.273 1.00 66.31 82 GLY A CA 1
ATOM 644 C C . GLY A 1 82 ? -12.642 6.523 27.984 1.00 66.31 82 GLY A C 1
ATOM 645 O O . GLY A 1 82 ? -12.323 6.930 26.869 1.00 66.31 82 GLY A O 1
ATOM 646 N N . GLN A 1 83 ? -13.552 5.561 28.129 1.00 64.44 83 GLN A N 1
ATOM 647 C CA . GLN A 1 83 ? -14.079 4.761 27.013 1.00 64.44 83 GLN A CA 1
ATOM 648 C C . GLN A 1 83 ? -15.128 5.500 26.153 1.00 64.44 83 GLN A C 1
ATOM 650 O O . GLN A 1 83 ? -15.389 5.081 25.027 1.00 64.44 83 GLN A O 1
ATOM 655 N N . GLN A 1 84 ? -15.709 6.594 26.659 1.00 60.84 84 GLN A N 1
ATOM 656 C CA . GLN A 1 84 ? -16.766 7.362 25.983 1.00 60.84 84 GLN A CA 1
ATOM 657 C C . GLN A 1 84 ? -16.238 8.259 24.854 1.00 60.84 84 GLN A C 1
ATOM 659 O O . GLN A 1 84 ? -16.774 8.200 23.753 1.00 60.84 84 GLN A O 1
ATOM 664 N N . MET A 1 85 ? -15.140 9.000 25.056 1.00 61.16 85 MET A N 1
ATOM 665 C CA . MET A 1 85 ? -14.569 9.843 23.988 1.00 61.16 85 MET A CA 1
ATOM 666 C C . MET A 1 85 ? -14.034 9.031 22.800 1.00 61.16 85 MET A C 1
ATOM 668 O O . MET A 1 85 ? -14.098 9.476 21.653 1.00 61.16 85 MET A O 1
ATOM 672 N N . GLU A 1 86 ? -13.512 7.828 23.061 1.00 61.69 86 GLU A N 1
ATOM 673 C CA . GLU A 1 86 ? -13.093 6.897 22.008 1.00 61.69 86 GLU A CA 1
ATOM 674 C C . GLU A 1 86 ? -14.295 6.467 21.153 1.00 61.69 86 GLU A C 1
ATOM 676 O O . GLU A 1 86 ? -14.198 6.411 19.929 1.00 61.69 86 GLU A O 1
ATOM 681 N N . LEU A 1 87 ? -15.435 6.195 21.795 1.00 62.47 87 LEU A N 1
ATOM 682 C CA . LEU A 1 87 ? -16.660 5.796 21.113 1.00 62.47 87 LEU A CA 1
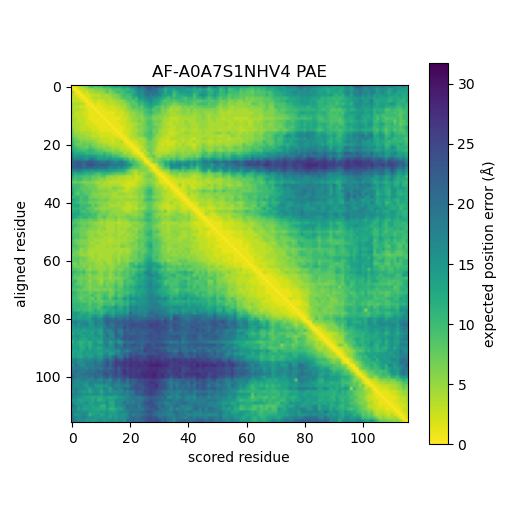ATOM 683 C C . LEU A 1 87 ? -17.262 6.920 20.284 1.00 62.47 87 LEU A C 1
ATOM 685 O O . LEU A 1 87 ? -17.754 6.610 19.216 1.00 62.47 87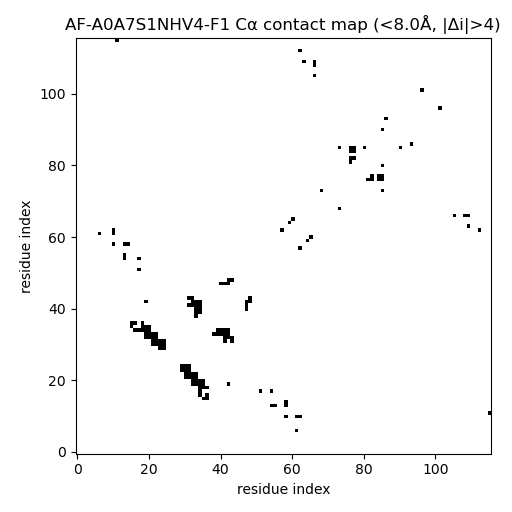 LEU A O 1
ATOM 689 N N . GLU A 1 88 ? -17.218 8.175 20.729 1.00 63.50 88 GLU A N 1
ATOM 690 C CA . GLU A 1 88 ? -17.771 9.310 19.975 1.00 63.50 88 GLU A CA 1
ATOM 691 C C . GLU A 1 88 ? -16.880 9.706 18.794 1.00 63.50 88 GLU A C 1
ATOM 693 O O . GLU A 1 88 ? -17.357 9.861 17.670 1.00 63.50 88 GLU A O 1
ATOM 698 N N . THR A 1 89 ? -15.564 9.780 19.014 1.00 64.19 89 THR A N 1
ATOM 699 C CA . THR A 1 89 ? -14.599 10.176 17.971 1.00 64.19 89 THR A CA 1
ATOM 700 C C . THR A 1 89 ? -14.506 9.123 16.869 1.00 64.19 89 THR A C 1
ATOM 702 O O . THR A 1 89 ? -14.431 9.448 15.684 1.00 64.19 89 THR A O 1
ATOM 705 N N . PHE A 1 90 ? -14.551 7.843 17.249 1.00 63.22 90 PHE A N 1
ATOM 706 C CA . PHE A 1 90 ? -14.555 6.728 16.308 1.00 63.22 90 PHE A CA 1
ATOM 707 C C . PHE A 1 90 ? -15.958 6.160 16.079 1.00 63.22 90 PHE A C 1
ATOM 709 O O . PHE A 1 90 ? -16.061 5.099 15.471 1.00 63.22 90 PHE A O 1
ATOM 716 N N . ALA A 1 91 ? -17.031 6.855 16.490 1.00 60.38 91 ALA A N 1
ATOM 717 C CA . ALA A 1 91 ? -18.417 6.378 16.377 1.00 60.38 91 ALA A CA 1
ATOM 718 C C . ALA A 1 91 ? -18.748 5.990 14.947 1.00 60.38 91 ALA A C 1
ATOM 720 O O . ALA A 1 91 ? -19.290 4.925 14.705 1.00 60.38 91 ALA A O 1
ATOM 721 N N . PHE A 1 92 ? -18.350 6.829 13.992 1.00 58.66 92 PHE A N 1
ATOM 722 C CA . PHE A 1 92 ? -18.582 6.597 12.571 1.00 58.6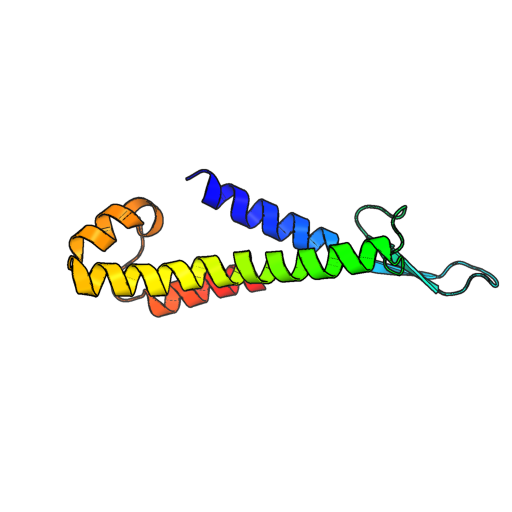6 92 PHE A CA 1
ATOM 723 C C . PHE A 1 92 ? -17.942 5.295 12.065 1.00 58.66 92 PHE A C 1
ATOM 725 O O . PHE A 1 92 ? -18.481 4.641 11.180 1.00 58.66 92 PHE A O 1
ATOM 732 N N . MET A 1 93 ? -16.800 4.905 12.633 1.00 56.94 93 MET A N 1
ATOM 733 C CA . MET A 1 93 ? -16.074 3.702 12.227 1.00 56.94 93 MET A CA 1
ATOM 734 C C . MET A 1 93 ? -16.419 2.478 13.085 1.00 56.94 93 MET A C 1
ATOM 736 O O . MET A 1 93 ? -16.321 1.351 12.616 1.00 56.94 93 MET A O 1
ATOM 740 N N . MET A 1 94 ? -16.845 2.703 14.329 1.00 55.56 94 MET A N 1
ATOM 741 C CA . MET A 1 94 ? -17.323 1.706 15.290 1.00 55.56 94 MET A CA 1
ATOM 742 C C . MET A 1 94 ? -18.844 1.480 15.192 1.00 55.56 94 MET A C 1
ATOM 744 O O . MET A 1 94 ? -19.369 0.626 15.907 1.00 55.56 94 MET A O 1
ATOM 748 N N . ALA A 1 95 ? -19.563 2.223 14.341 1.00 45.84 95 ALA A N 1
ATOM 749 C CA . ALA A 1 95 ? -21.006 2.114 14.141 1.00 45.84 95 ALA A CA 1
ATOM 750 C C . ALA A 1 95 ? -21.337 0.727 13.572 1.00 45.84 95 ALA A C 1
ATOM 752 O O . ALA A 1 95 ? -21.230 0.485 12.373 1.00 45.84 95 ALA A O 1
ATOM 753 N N . GLY A 1 96 ? -21.689 -0.200 14.467 1.00 52.38 96 GLY A N 1
ATOM 754 C CA . GLY A 1 96 ? -21.964 -1.608 14.164 1.00 52.38 96 GLY A CA 1
ATOM 755 C C . GLY A 1 96 ? -21.021 -2.614 14.838 1.00 52.38 96 GLY A C 1
ATOM 756 O O . GLY A 1 96 ? -21.307 -3.809 14.816 1.00 52.38 96 GLY A O 1
ATOM 757 N N . PHE A 1 97 ? -19.938 -2.165 15.480 1.00 53.78 97 PHE A N 1
ATOM 758 C CA . PHE A 1 97 ? -18.900 -3.041 16.032 1.00 53.78 97 PHE A CA 1
ATOM 759 C C . PHE A 1 97 ? -19.036 -3.232 17.550 1.00 53.78 97 PHE A C 1
ATOM 761 O O . PHE A 1 97 ? -19.111 -2.285 18.339 1.00 53.78 97 PHE A O 1
ATOM 768 N N . ARG A 1 98 ? -19.107 -4.496 17.985 1.00 50.59 98 ARG A N 1
ATOM 769 C CA . ARG A 1 98 ? -19.316 -4.878 19.391 1.00 50.59 98 ARG A CA 1
ATOM 770 C C . ARG A 1 98 ? -17.985 -4.761 20.137 1.00 50.59 98 ARG A C 1
ATOM 772 O O . ARG A 1 98 ? -17.038 -5.475 19.832 1.00 50.59 98 ARG A O 1
ATOM 779 N N . GLN A 1 99 ? -17.949 -3.972 21.214 1.00 54.78 99 GLN A N 1
ATOM 780 C CA . GLN A 1 99 ? -16.778 -3.743 22.090 1.00 54.78 99 GLN A CA 1
ATOM 781 C C . GLN A 1 99 ? -15.963 -5.004 22.484 1.00 54.78 99 GLN A C 1
ATOM 783 O O . GLN A 1 99 ? -14.767 -4.894 22.745 1.00 54.78 99 GLN A O 1
ATOM 788 N N . ARG A 1 100 ? -16.572 -6.202 22.524 1.00 52.19 100 ARG A N 1
ATOM 789 C CA . ARG A 1 100 ? -15.898 -7.474 22.865 1.00 52.19 100 ARG A CA 1
ATOM 790 C C . ARG A 1 100 ? -15.057 -8.094 21.734 1.00 52.19 100 ARG A C 1
ATOM 792 O O . ARG A 1 100 ? -14.296 -9.009 22.028 1.00 52.19 100 ARG A O 1
ATOM 799 N N . ALA A 1 101 ? -15.152 -7.626 20.486 1.00 56.06 101 ALA A N 1
ATOM 800 C CA . ALA A 1 101 ? -14.500 -8.254 19.326 1.00 56.06 101 ALA A CA 1
ATOM 801 C C . ALA A 1 101 ? -13.396 -7.406 18.653 1.00 56.06 101 ALA A C 1
ATOM 803 O O . ALA A 1 101 ? -12.880 -7.804 17.611 1.00 56.06 101 ALA A O 1
ATOM 804 N N . ARG A 1 102 ? -12.953 -6.300 19.272 1.00 56.47 102 ARG A N 1
ATOM 805 C CA . ARG A 1 102 ? -11.978 -5.346 18.692 1.00 56.47 102 ARG A CA 1
ATOM 806 C C . ARG A 1 102 ? -10.691 -5.965 18.130 1.00 56.47 102 ARG A C 1
ATOM 808 O O . ARG A 1 102 ? -10.195 -5.505 17.109 1.00 56.47 102 ARG A O 1
ATOM 815 N N . TYR A 1 103 ? -10.128 -6.988 18.780 1.00 58.12 103 TYR A N 1
ATOM 816 C CA . TYR A 1 103 ? -8.912 -7.648 18.278 1.00 58.12 103 TYR A CA 1
ATOM 817 C C . TYR A 1 103 ? -9.176 -8.386 16.959 1.00 58.12 103 TYR A C 1
ATOM 819 O O . TYR A 1 103 ? -8.432 -8.234 15.994 1.00 58.12 103 TYR A O 1
ATOM 827 N N . TRP A 1 104 ? -10.278 -9.133 16.903 1.00 58.22 104 TRP A N 1
ATOM 828 C CA . TRP A 1 104 ? -10.687 -9.872 15.713 1.00 58.22 104 TRP A CA 1
ATOM 829 C C . TRP A 1 104 ? -11.115 -8.938 14.579 1.00 58.22 104 TRP A C 1
ATOM 831 O O . TRP A 1 104 ? -10.893 -9.255 13.419 1.00 58.22 104 TRP A O 1
ATOM 841 N N . GLU A 1 105 ? -11.657 -7.762 14.889 1.00 61.88 105 GLU A N 1
ATOM 842 C CA . GLU A 1 105 ? -12.057 -6.755 13.898 1.00 61.88 105 GLU A CA 1
ATOM 843 C C . GLU A 1 105 ? -10.855 -6.134 13.170 1.00 61.88 105 GLU A C 1
ATOM 845 O O . GLU A 1 105 ? -10.879 -6.032 11.942 1.00 61.88 105 GLU A O 1
ATOM 850 N N . THR A 1 106 ? -9.764 -5.821 13.881 1.00 62.94 106 THR A N 1
ATOM 851 C CA . THR A 1 106 ? -8.496 -5.418 13.245 1.00 62.94 106 THR A CA 1
ATOM 852 C C . THR A 1 106 ? -7.950 -6.538 12.361 1.00 62.94 106 THR A C 1
ATOM 854 O O . THR A 1 106 ? -7.503 -6.278 11.247 1.00 62.94 106 THR A O 1
ATOM 857 N N . VAL A 1 107 ? -8.049 -7.794 12.810 1.00 63.50 107 VAL A N 1
ATOM 858 C CA . VAL A 1 107 ? -7.645 -8.963 12.013 1.00 63.50 107 VAL A CA 1
ATOM 859 C C . VAL A 1 107 ? -8.517 -9.114 10.761 1.00 63.50 107 VAL A C 1
ATOM 861 O O . VAL A 1 107 ? -7.983 -9.393 9.694 1.00 63.50 107 VAL A O 1
ATOM 864 N N . TYR A 1 108 ? -9.829 -8.873 10.834 1.00 64.62 108 TYR A N 1
ATOM 865 C CA . TYR A 1 108 ? -10.713 -8.900 9.663 1.00 64.62 108 TYR A CA 1
ATOM 866 C C . TYR A 1 108 ? -10.441 -7.751 8.686 1.00 64.62 108 TYR A C 1
ATOM 868 O O . TYR A 1 108 ? -10.475 -7.973 7.478 1.00 64.62 108 TYR A O 1
ATOM 876 N N . MET A 1 109 ? -10.147 -6.546 9.182 1.00 62.94 109 MET A N 1
ATOM 877 C CA . MET A 1 109 ? -9.730 -5.407 8.355 1.00 62.94 109 MET A CA 1
ATOM 878 C C . MET A 1 109 ? -8.406 -5.698 7.642 1.00 62.94 109 MET A C 1
ATOM 880 O O . MET A 1 109 ? -8.334 -5.547 6.427 1.00 62.94 109 MET A O 1
ATOM 884 N N . ILE A 1 110 ? -7.399 -6.202 8.366 1.00 64.38 110 ILE A N 1
ATOM 885 C CA . ILE A 1 110 ? -6.119 -6.638 7.788 1.00 64.38 110 ILE A CA 1
ATOM 886 C C . ILE A 1 110 ? -6.349 -7.765 6.777 1.00 64.38 110 ILE A C 1
ATOM 888 O O . ILE A 1 110 ? -5.815 -7.717 5.678 1.00 64.38 110 ILE A O 1
ATOM 892 N N . ARG A 1 111 ? -7.192 -8.755 7.088 1.00 63.72 111 ARG A N 1
ATOM 893 C CA . ARG A 1 111 ? -7.498 -9.862 6.172 1.00 63.72 111 ARG A CA 1
ATOM 894 C C . ARG A 1 111 ? -8.161 -9.380 4.884 1.00 63.72 111 ARG A C 1
ATOM 896 O O . ARG A 1 111 ? -7.811 -9.868 3.818 1.00 63.72 111 ARG A O 1
ATOM 903 N N . LYS A 1 112 ? -9.102 -8.434 4.962 1.00 61.03 112 LYS A N 1
ATOM 904 C CA . LYS A 1 112 ? -9.719 -7.830 3.769 1.00 61.03 112 LYS A CA 1
ATOM 905 C C . LYS A 1 112 ? -8.711 -7.050 2.929 1.00 61.03 112 LYS A C 1
ATOM 907 O O . LYS A 1 112 ? -8.869 -6.997 1.723 1.00 61.03 112 LYS A O 1
ATOM 912 N N . LEU A 1 113 ? -7.697 -6.476 3.563 1.00 59.38 113 LEU A N 1
ATOM 913 C CA . LEU A 1 113 ? -6.618 -5.739 2.914 1.00 59.38 113 LEU A CA 1
ATOM 914 C C . LEU A 1 113 ? -5.616 -6.675 2.225 1.00 59.38 113 LEU A C 1
ATOM 916 O O . LEU A 1 113 ? -5.174 -6.380 1.130 1.00 59.38 113 LEU A O 1
ATOM 920 N N . VAL A 1 114 ? -5.300 -7.814 2.848 1.00 62.59 114 VAL A N 1
ATOM 921 C CA . VAL A 1 114 ? -4.420 -8.857 2.286 1.00 62.59 114 VAL A CA 1
ATOM 922 C C . VAL A 1 114 ? -5.085 -9.618 1.130 1.00 62.59 114 VAL A C 1
ATOM 924 O O . VAL A 1 114 ? -4.393 -10.196 0.304 1.00 62.59 114 VAL A O 1
ATOM 927 N N . LEU A 1 115 ? -6.421 -9.657 1.088 1.00 57.38 115 LEU A N 1
ATOM 928 C CA . LEU A 1 115 ? -7.191 -10.290 0.009 1.00 57.38 115 LEU A CA 1
ATOM 929 C C . LEU A 1 115 ? -7.450 -9.366 -1.198 1.00 57.38 115 LEU A C 1
ATOM 931 O O . LEU A 1 115 ? -8.051 -9.830 -2.167 1.00 57.38 115 LEU A O 1
ATOM 935 N N . ILE A 1 116 ? -7.062 -8.088 -1.120 1.00 51.25 116 ILE A N 1
ATOM 936 C CA . ILE A 1 116 ? -7.012 -7.159 -2.265 1.00 51.25 116 ILE A CA 1
ATOM 937 C C . ILE A 1 116 ? -5.675 -7.353 -2.973 1.00 51.25 116 ILE A C 1
ATOM 939 O O . ILE A 1 116 ? -5.703 -7.392 -4.221 1.00 51.25 116 ILE A O 1
#

Solvent-accessible surface area (backbone atoms only — not comparable to full-atom values): 6777 Å² total; per-residue (Å²): 114,70,69,68,63,45,45,63,52,52,51,50,51,50,54,54,67,71,37,63,44,80,47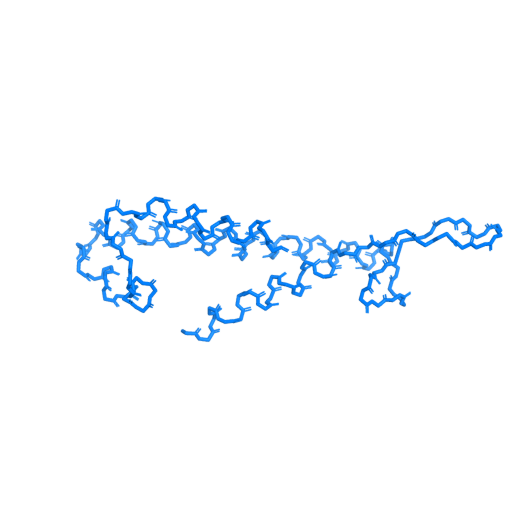,79,45,88,70,97,73,45,74,48,42,24,26,73,87,45,75,89,42,52,60,81,37,72,72,43,48,58,52,47,56,51,47,51,51,50,48,50,48,55,66,48,42,52,64,48,47,50,57,52,51,47,54,49,40,35,75,75,63,36,71,62,57,43,46,64,77,38,29,86,79,43,69,88,62,61,88,90,44,60,72,60,49,53,50,50,53,51,50,58,59,74,72,105

Secondary structure (DSSP, 8-state):
-HHHHHHHHHHHHHHHHT-EEEEE-SSTT-EEEEETTEEEEETTSHHHHHHHHHHHHHHHHHHHHHHHHHHHHHHHHHHHHHHHHHHHHTHHHHTT--GGGHHHHHHHHHHHHHT-

Foldseek 3Di:
DVVVVVLVVLLVVLVLLPAWDWDQDPDPPGIFIARPVDRVDTCPDPVNVVVNVVSVVVNCCSLVVVLVCLVVVLVVCCVPPNDVVSCVVCVVVCVVPDPVCVVVVSVVSNVVSVVD

Organism: NCBI:txid73025